Protein AF-A0A2S7IU04-F1 (afdb_monomer_lite)

InterPro domains:
  IPR001036 Acriflavin resistance protein [PF00873] (2-105)

Sequence (106 aa):
NAFPGLSNNGFTNSSNSGSVFVPLKPVEERKPPELSANELTADLHQQVGAIQDAFFAMFPPPPGPGLGTRGGFKLQREDRNGLGFKARDEATKAFLAKAYQTPELA

Secondary structure (DSSP, 8-state):
-EEEEE-TTTT-EEEEEEEE--PPPPGGG--SGGGSHHHHHHHHHHHHHT-TT------PPPSSTTS-SSSS-------SS---HHH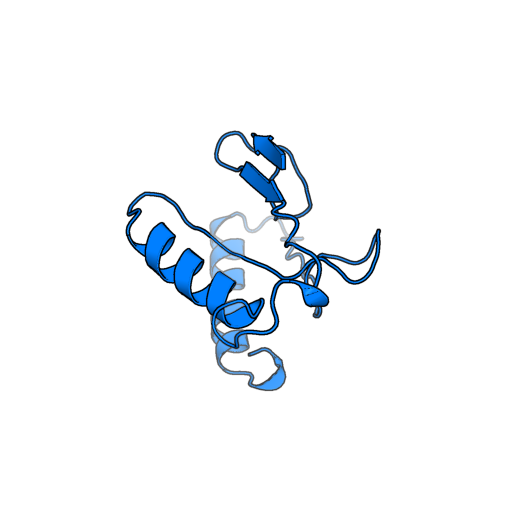HHHHHHHHHHHHTT-GGG-

Structure (mmCIF, N/CA/C/O backbone):
data_AF-A0A2S7IU04-F1
#
_entry.id   AF-A0A2S7IU04-F1
#
loop_
_atom_site.group_PDB
_atom_site.id
_atom_site.type_symbol
_atom_site.label_atom_id
_atom_site.label_alt_id
_atom_site.label_comp_id
_atom_site.label_asym_id
_atom_site.label_entity_id
_atom_site.label_seq_id
_atom_site.pdbx_PDB_ins_code
_atom_site.Cartn_x
_atom_site.Cartn_y
_atom_site.Cartn_z
_atom_site.occupancy
_atom_site.B_iso_or_equiv
_atom_site.auth_seq_id
_atom_site.auth_comp_id
_atom_site.auth_asym_id
_atom_site.auth_atom_id
_atom_site.pdbx_PDB_model_num
ATOM 1 N N . ASN A 1 1 ? -3.316 13.771 11.601 1.00 71.81 1 ASN A N 1
ATOM 2 C CA . ASN A 1 1 ? -1.989 14.294 11.190 1.00 71.81 1 ASN A CA 1
ATOM 3 C C . ASN A 1 1 ? -1.732 13.939 9.734 1.00 71.81 1 ASN A C 1
ATOM 5 O O . ASN A 1 1 ? -1.699 12.752 9.433 1.00 71.81 1 ASN A O 1
ATOM 9 N N . ALA A 1 2 ? -1.605 14.924 8.840 1.00 78.81 2 ALA A N 1
ATOM 10 C CA . ALA A 1 2 ? -1.372 14.712 7.407 1.00 78.81 2 ALA A CA 1
ATOM 11 C C . ALA A 1 2 ? 0.060 15.109 7.021 1.00 78.81 2 ALA A C 1
ATOM 13 O O . ALA A 1 2 ? 0.568 16.120 7.501 1.00 78.81 2 ALA A O 1
ATOM 14 N N . PHE A 1 3 ? 0.689 14.317 6.156 1.00 80.56 3 PHE A N 1
ATOM 15 C CA . PHE A 1 3 ? 2.077 14.463 5.719 1.00 80.56 3 PHE A CA 1
ATOM 16 C C . PHE A 1 3 ? 2.122 14.488 4.183 1.00 80.56 3 PHE A C 1
ATOM 18 O O . PHE A 1 3 ? 2.194 13.426 3.552 1.00 80.56 3 PHE A O 1
ATOM 25 N N . PRO A 1 4 ? 2.038 15.680 3.564 1.00 81.31 4 PRO A N 1
ATOM 26 C CA . PRO A 1 4 ? 2.200 15.836 2.122 1.00 81.31 4 PRO A CA 1
ATOM 27 C C . PRO A 1 4 ? 3.584 15.353 1.682 1.00 81.31 4 PRO A C 1
ATOM 29 O O . PRO A 1 4 ? 4.570 15.554 2.389 1.00 81.31 4 PRO A O 1
ATOM 32 N N . GLY A 1 5 ? 3.670 14.705 0.526 1.00 80.75 5 GLY A N 1
ATOM 33 C CA . GLY A 1 5 ? 4.926 14.200 -0.018 1.00 80.75 5 GLY A CA 1
ATOM 34 C C . GLY A 1 5 ? 5.347 12.832 0.522 1.00 80.75 5 GLY A C 1
ATOM 35 O O . GLY A 1 5 ? 6.094 12.122 -0.141 1.00 80.75 5 GLY A O 1
ATOM 36 N N . LEU A 1 6 ? 4.868 12.405 1.694 1.00 78.81 6 LEU A N 1
ATOM 37 C CA . LEU A 1 6 ? 5.286 11.132 2.281 1.00 78.81 6 LEU A CA 1
ATOM 38 C C . LEU A 1 6 ? 4.606 9.952 1.574 1.00 78.81 6 LE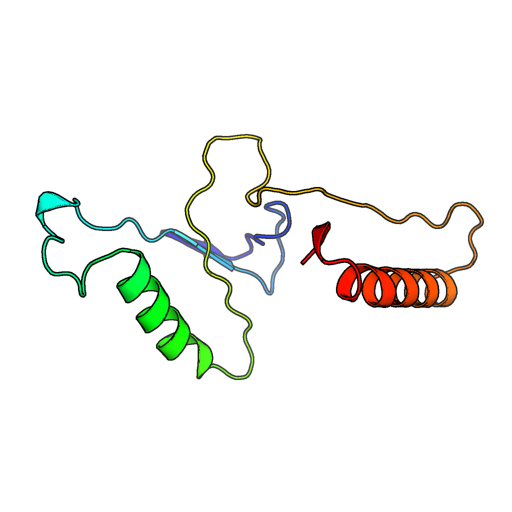U A C 1
ATOM 40 O O . LEU A 1 6 ? 3.420 9.684 1.786 1.00 78.81 6 LEU A O 1
ATOM 44 N N . SER A 1 7 ? 5.364 9.228 0.752 1.00 73.19 7 SER A N 1
ATOM 45 C CA . SER A 1 7 ? 4.900 8.006 0.096 1.00 73.19 7 SER A CA 1
ATOM 46 C C . SER A 1 7 ? 4.946 6.814 1.051 1.00 73.19 7 SER A C 1
ATOM 48 O O . SER A 1 7 ? 5.961 6.586 1.707 1.00 73.19 7 SER A O 1
ATOM 50 N N . ASN A 1 8 ? 3.895 5.983 1.076 1.00 68.12 8 ASN A N 1
ATOM 51 C CA . ASN A 1 8 ? 3.937 4.722 1.834 1.00 68.12 8 ASN A CA 1
ATOM 52 C C . ASN A 1 8 ? 5.014 3.760 1.301 1.00 68.12 8 ASN A C 1
ATOM 54 O O . ASN A 1 8 ? 5.470 2.873 2.025 1.00 68.12 8 ASN A O 1
ATOM 58 N N . ASN A 1 9 ? 5.433 3.935 0.041 1.00 67.12 9 ASN A N 1
ATOM 59 C CA . ASN A 1 9 ? 6.426 3.096 -0.605 1.00 67.12 9 ASN A CA 1
ATOM 60 C C . ASN A 1 9 ? 7.827 3.436 -0.077 1.00 67.12 9 ASN A C 1
ATOM 62 O O . ASN A 1 9 ? 8.592 4.161 -0.705 1.00 67.12 9 ASN A O 1
ATOM 66 N N . GLY A 1 10 ? 8.153 2.920 1.108 1.00 63.94 10 GLY A N 1
ATOM 67 C CA . GLY A 1 10 ? 9.452 3.119 1.750 1.00 63.94 10 GLY A CA 1
ATOM 68 C C . GLY A 1 10 ? 9.636 4.471 2.443 1.00 63.94 10 GLY A C 1
ATOM 69 O O . GLY A 1 10 ? 10.775 4.811 2.742 1.00 63.94 10 GLY A O 1
ATOM 70 N N . PHE A 1 11 ? 8.557 5.222 2.707 1.00 67.31 11 PHE A N 1
ATOM 71 C CA . PHE A 1 11 ? 8.601 6.528 3.385 1.00 67.31 11 PHE A CA 1
ATOM 72 C C . PHE A 1 11 ? 9.479 7.570 2.670 1.00 67.31 11 PHE A C 1
ATOM 74 O O . PHE A 1 11 ? 10.121 8.406 3.303 1.00 67.31 11 PHE A O 1
ATOM 81 N N . THR A 1 12 ? 9.512 7.533 1.337 1.00 70.00 12 THR A N 1
ATOM 82 C CA . THR A 1 12 ? 10.252 8.496 0.509 1.00 70.00 12 THR A CA 1
ATOM 83 C C . THR A 1 12 ? 9.391 9.703 0.137 1.00 70.00 12 THR A C 1
ATOM 85 O O . THR A 1 12 ? 8.166 9.597 0.069 1.00 70.00 12 THR A O 1
ATOM 88 N N . ASN A 1 13 ? 10.026 10.838 -0.166 1.00 76.06 13 ASN A N 1
ATOM 89 C CA . ASN A 1 13 ? 9.328 12.041 -0.622 1.00 76.06 13 ASN A CA 1
ATOM 90 C C . ASN A 1 13 ? 8.921 11.926 -2.107 1.00 76.06 13 ASN A C 1
ATOM 92 O O . ASN A 1 13 ? 9.763 11.631 -2.954 1.00 76.06 13 ASN A O 1
ATOM 96 N N . SER A 1 14 ? 7.646 12.148 -2.421 1.00 81.56 14 SER A N 1
ATOM 97 C CA . SER A 1 14 ? 7.075 12.137 -3.770 1.00 81.56 14 SER A CA 1
ATOM 98 C C . SER A 1 14 ? 5.946 13.158 -3.874 1.00 81.56 14 SER A C 1
ATOM 100 O O . SER A 1 14 ? 4.982 13.097 -3.116 1.00 81.56 14 SER A O 1
ATOM 102 N N . SER A 1 15 ? 6.022 14.075 -4.840 1.00 85.44 15 SER A N 1
ATOM 103 C CA . SER A 1 15 ? 5.093 15.211 -4.976 1.00 85.44 15 SER A CA 1
ATOM 104 C C . SER A 1 15 ? 3.637 14.818 -5.243 1.00 85.44 15 SER A C 1
ATOM 106 O O . SER A 1 15 ? 2.735 15.604 -4.974 1.00 85.44 15 SER A O 1
ATOM 108 N N . ASN A 1 16 ? 3.402 13.608 -5.747 1.00 86.44 16 ASN A N 1
ATOM 109 C CA . ASN A 1 16 ? 2.072 13.063 -6.026 1.00 86.44 16 ASN A CA 1
ATOM 110 C C . ASN A 1 16 ? 1.562 12.108 -4.930 1.00 86.44 16 ASN A C 1
ATOM 112 O O . ASN A 1 16 ? 0.625 11.351 -5.165 1.00 86.44 16 ASN A O 1
ATOM 116 N N . SER A 1 17 ? 2.221 12.065 -3.770 1.00 86.75 17 SER A N 1
ATOM 117 C CA . SER A 1 17 ? 1.883 11.164 -2.666 1.00 86.75 17 SER A CA 1
ATOM 118 C C . SER A 1 17 ? 1.608 11.944 -1.383 1.00 86.75 17 SER A C 1
ATOM 120 O O . SER A 1 17 ? 2.129 13.037 -1.167 1.00 86.75 17 SER A O 1
ATOM 122 N N . GLY A 1 18 ? 0.817 11.355 -0.493 1.00 86.31 18 GLY A N 1
ATOM 123 C CA . GLY A 1 18 ? 0.596 11.872 0.849 1.00 86.31 18 GLY A CA 1
ATOM 124 C C . GLY A 1 18 ? 0.162 10.755 1.786 1.00 86.31 18 GLY A C 1
ATOM 125 O O . GLY A 1 18 ? -0.432 9.769 1.354 1.00 86.31 18 GLY A O 1
ATOM 126 N N . SER A 1 19 ? 0.472 10.912 3.069 1.00 84.38 19 SER A N 1
ATOM 127 C CA . SER A 1 19 ? 0.084 9.959 4.110 1.00 84.38 19 SER A CA 1
ATOM 128 C C . SER A 1 19 ? -0.675 10.671 5.221 1.00 84.38 19 SER A C 1
ATOM 130 O O . SER A 1 19 ? -0.295 11.764 5.641 1.00 84.38 19 SER A O 1
ATOM 132 N N . VAL A 1 20 ? -1.737 10.049 5.729 1.00 86.06 20 VAL A N 1
ATOM 133 C CA . VAL A 1 20 ? -2.522 10.571 6.853 1.00 86.06 20 VAL A CA 1
ATOM 134 C C . VAL A 1 20 ? -2.568 9.523 7.954 1.00 86.06 20 VAL A C 1
ATOM 136 O O . VAL A 1 20 ? -2.898 8.369 7.708 1.00 86.06 20 VAL A O 1
ATOM 139 N N . PHE A 1 21 ? -2.255 9.943 9.177 1.00 84.44 21 PHE A N 1
ATOM 140 C CA . PHE A 1 21 ? -2.402 9.128 10.376 1.00 84.44 21 PHE A CA 1
ATOM 141 C C . PHE A 1 21 ? -3.624 9.609 11.148 1.00 84.44 21 PHE A C 1
ATOM 143 O O . PHE A 1 21 ? -3.690 10.775 11.572 1.00 84.44 21 PHE A O 1
ATOM 150 N N . VAL A 1 22 ? -4.579 8.696 11.308 1.00 85.06 22 VAL A N 1
ATOM 151 C CA . VAL A 1 22 ? -5.853 8.925 11.986 1.00 85.06 22 VAL A CA 1
ATOM 152 C C . VAL A 1 22 ? -5.832 8.158 13.309 1.00 85.06 22 VAL A C 1
ATOM 154 O O . VAL A 1 22 ? -6.048 6.946 13.313 1.00 85.06 22 VAL A O 1
ATOM 157 N N . PRO A 1 23 ? -5.522 8.816 14.440 1.00 86.00 23 PRO A N 1
ATOM 158 C CA . PRO A 1 23 ? -5.700 8.188 15.739 1.00 86.00 23 PRO A CA 1
ATOM 159 C C . PRO A 1 23 ? -7.195 7.973 15.986 1.00 86.00 23 PRO A C 1
ATOM 161 O O . PRO A 1 23 ? -8.002 8.886 15.811 1.00 86.00 23 PRO A O 1
ATOM 164 N N . LEU A 1 24 ? -7.563 6.761 16.392 1.00 86.94 24 LEU A N 1
ATOM 165 C CA . LEU A 1 24 ? -8.926 6.464 16.820 1.00 86.94 24 LEU A CA 1
ATOM 166 C C . LEU A 1 24 ? -9.112 6.864 18.285 1.00 86.94 24 LEU A C 1
ATOM 168 O O . LEU A 1 24 ? -8.162 6.873 19.068 1.00 86.94 24 LEU A O 1
ATOM 172 N N . LYS A 1 25 ? -10.362 7.142 18.661 1.00 90.56 25 LYS A N 1
ATOM 173 C CA . LYS A 1 25 ? -10.750 7.286 20.070 1.00 90.56 25 LYS A CA 1
ATOM 174 C C . LYS A 1 25 ? -10.433 6.005 20.868 1.00 90.56 25 LYS A C 1
ATOM 176 O O . LYS A 1 25 ? -10.355 4.925 20.259 1.00 90.56 25 LYS A O 1
ATOM 181 N N . PRO A 1 26 ? -10.294 6.097 22.206 1.00 91.00 26 PRO A N 1
ATOM 182 C CA . PRO A 1 26 ? -10.129 4.932 23.075 1.00 91.00 26 PRO A CA 1
ATOM 183 C C . PRO A 1 26 ? -11.177 3.846 22.801 1.00 91.00 26 PRO A C 1
ATOM 185 O O . PRO A 1 26 ? -12.299 4.135 22.380 1.00 91.00 26 PRO A O 1
ATOM 188 N N . VAL A 1 27 ? -10.808 2.579 22.998 1.00 86.44 27 VAL A N 1
ATOM 189 C CA . VAL A 1 27 ? -11.681 1.431 22.673 1.00 86.44 27 VAL A CA 1
ATOM 190 C C . VAL A 1 27 ? -12.946 1.450 23.537 1.00 86.44 27 VAL A C 1
ATOM 192 O O . VAL A 1 27 ? -14.028 1.078 23.086 1.00 86.44 27 VAL A O 1
ATOM 195 N N . GL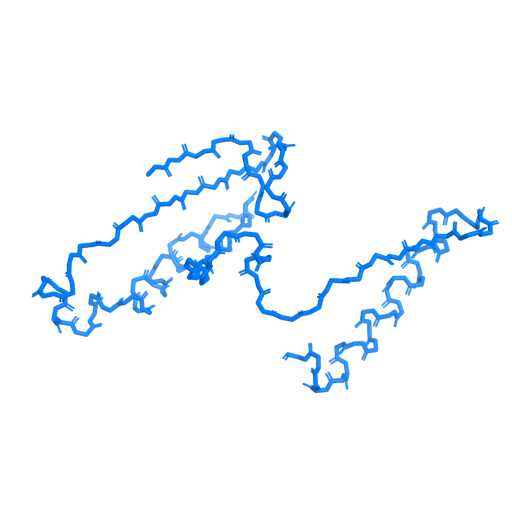U A 1 28 ? -12.833 1.971 24.753 1.00 91.75 28 GLU A N 1
ATOM 196 C CA . GLU A 1 28 ? -13.904 2.138 25.730 1.00 91.75 28 GLU A CA 1
ATOM 197 C C . GLU A 1 28 ? -15.001 3.096 25.240 1.00 91.75 28 GLU A C 1
ATOM 199 O O . GLU A 1 28 ? -16.155 2.963 25.649 1.00 91.75 28 GLU A O 1
ATOM 204 N N . GLU A 1 29 ? -14.661 4.018 24.335 1.00 92.06 29 GLU A N 1
ATOM 205 C CA . GLU A 1 29 ? -15.589 4.950 23.681 1.00 92.06 29 GLU A CA 1
ATOM 206 C C . GLU A 1 29 ? -16.132 4.410 22.345 1.00 92.06 29 GLU A C 1
ATOM 208 O O . GLU A 1 29 ? -16.994 5.032 21.727 1.00 92.06 29 GLU A O 1
ATOM 213 N N . ARG A 1 30 ? -15.646 3.247 21.890 1.00 93.06 30 ARG A N 1
ATOM 214 C CA . ARG A 1 30 ? -15.987 2.618 20.601 1.00 93.06 30 ARG A CA 1
ATOM 215 C C . ARG A 1 30 ? -16.591 1.223 20.776 1.00 93.06 30 ARG A C 1
ATOM 217 O O . ARG A 1 30 ? -16.316 0.314 20.001 1.00 93.06 30 ARG A O 1
ATOM 224 N N . LYS A 1 31 ? -17.410 1.052 21.818 1.00 90.56 31 LYS A N 1
ATOM 225 C CA . LYS A 1 31 ? -18.096 -0.214 22.132 1.00 90.56 31 LYS A CA 1
ATOM 226 C C . LYS A 1 31 ? -19.110 -0.674 21.072 1.00 90.56 31 LYS A C 1
ATOM 228 O O . LYS A 1 31 ? -19.218 -1.886 20.893 1.00 90.56 31 LYS A O 1
ATOM 233 N N . PRO A 1 32 ? -19.866 0.216 20.395 1.00 93.38 32 PRO A N 1
ATOM 234 C CA . PRO A 1 32 ? -20.734 -0.196 19.296 1.00 93.38 32 PRO A CA 1
ATOM 235 C C . PRO A 1 32 ? -19.931 -0.876 18.170 1.00 93.38 32 PRO A C 1
ATOM 237 O O . PRO A 1 32 ? -18.869 -0.363 17.810 1.00 93.38 32 PRO A O 1
ATOM 240 N N . PRO A 1 33 ? -20.418 -1.985 17.578 1.00 87.25 33 PRO A N 1
ATOM 241 C CA . PRO A 1 33 ? -19.704 -2.716 16.521 1.00 87.25 33 PRO A CA 1
ATOM 242 C C . PRO A 1 33 ? -19.332 -1.856 15.304 1.00 87.25 33 PRO A C 1
ATOM 244 O O . PRO A 1 33 ? -18.251 -2.004 14.735 1.00 87.25 33 PRO A O 1
ATOM 247 N N . GLU A 1 34 ? -20.196 -0.905 14.961 1.00 90.62 34 GLU A N 1
ATOM 248 C CA . GLU A 1 34 ? -20.028 0.079 13.883 1.00 90.62 34 GLU A CA 1
ATOM 249 C C . GLU A 1 34 ? -18.874 1.072 14.107 1.00 90.62 34 GLU A C 1
ATOM 251 O O . GLU A 1 34 ? -18.383 1.682 13.164 1.00 90.62 34 GLU A O 1
ATOM 256 N N . LEU A 1 35 ? -18.370 1.194 15.341 1.00 91.81 35 LEU A N 1
ATOM 257 C CA . LEU A 1 35 ? -17.175 1.985 15.665 1.00 91.81 35 LEU A CA 1
ATOM 258 C C . LEU A 1 35 ? -15.902 1.129 15.758 1.00 91.81 35 LEU A C 1
ATOM 260 O O . LEU A 1 35 ? -14.837 1.615 16.178 1.00 91.81 35 LEU A O 1
ATOM 264 N N . SER A 1 36 ? -15.985 -0.149 15.379 1.00 89.06 36 SER A N 1
ATOM 265 C CA . SER A 1 36 ? -14.809 -1.007 15.277 1.00 89.06 36 SER A CA 1
ATOM 266 C C . SER A 1 36 ? -13.850 -0.482 14.204 1.00 89.06 36 SER A C 1
ATOM 268 O O . SER A 1 36 ? -14.240 0.186 13.250 1.00 89.06 36 SER A O 1
ATOM 270 N N . ALA A 1 37 ? -12.558 -0.777 14.357 1.00 85.25 37 ALA A N 1
ATOM 271 C CA . ALA A 1 37 ? -11.552 -0.306 13.404 1.00 85.25 37 ALA A CA 1
ATOM 272 C C . ALA A 1 37 ? -11.805 -0.837 11.979 1.00 85.25 37 ALA A C 1
ATOM 274 O O . ALA A 1 37 ? -11.527 -0.135 11.009 1.00 85.25 37 ALA A O 1
ATOM 275 N N . ASN A 1 38 ? -12.358 -2.047 11.862 1.00 85.94 38 ASN A N 1
ATOM 276 C CA . ASN A 1 38 ? -12.672 -2.668 10.579 1.00 85.94 38 ASN A CA 1
ATOM 277 C C . ASN A 1 38 ? -13.836 -1.955 9.885 1.00 85.94 38 ASN A C 1
ATOM 279 O O . ASN A 1 38 ? -13.690 -1.587 8.724 1.00 85.94 38 ASN A O 1
ATOM 283 N N . GLU A 1 39 ? -14.934 -1.696 10.600 1.00 90.50 39 GLU A N 1
ATOM 284 C CA . GLU A 1 39 ? -16.097 -0.983 10.048 1.00 90.50 39 GLU A CA 1
ATOM 285 C C . GLU A 1 39 ? -15.735 0.448 9.637 1.00 90.50 39 GLU A C 1
ATOM 287 O O . GLU A 1 39 ? -16.038 0.872 8.526 1.00 90.50 39 GLU A O 1
ATOM 292 N N . LEU A 1 40 ? -14.968 1.160 10.469 1.00 89.44 40 LEU A N 1
ATOM 293 C CA . LEU A 1 40 ? -14.479 2.502 10.130 1.00 89.44 40 LEU A CA 1
ATOM 294 C C . LEU A 1 40 ? -13.573 2.498 8.890 1.00 89.44 40 LEU A C 1
ATOM 296 O O . LEU A 1 40 ? -13.610 3.427 8.086 1.00 89.44 40 LEU A O 1
ATOM 300 N N . THR A 1 41 ? -12.757 1.455 8.717 1.00 87.50 41 THR A N 1
ATOM 301 C CA . THR A 1 41 ? -11.913 1.300 7.522 1.00 87.50 41 THR A CA 1
ATOM 302 C C . THR A 1 41 ? -12.755 0.965 6.291 1.00 87.50 41 THR A C 1
ATOM 304 O O . THR A 1 41 ? -12.460 1.450 5.202 1.00 87.50 41 THR A O 1
ATOM 307 N N . ALA A 1 42 ? -13.802 0.152 6.438 1.00 88.75 42 ALA A N 1
ATOM 308 C CA . ALA A 1 42 ? -14.710 -0.178 5.345 1.00 88.75 42 ALA A CA 1
ATOM 309 C C . ALA A 1 42 ? -15.479 1.062 4.857 1.00 88.75 42 ALA A C 1
ATOM 311 O O . ALA A 1 42 ? -15.476 1.335 3.655 1.00 88.75 42 ALA A O 1
ATOM 312 N N . ASP A 1 43 ? -16.044 1.846 5.778 1.00 90.56 43 ASP A N 1
ATOM 313 C CA . ASP A 1 43 ? -16.737 3.105 5.476 1.00 90.56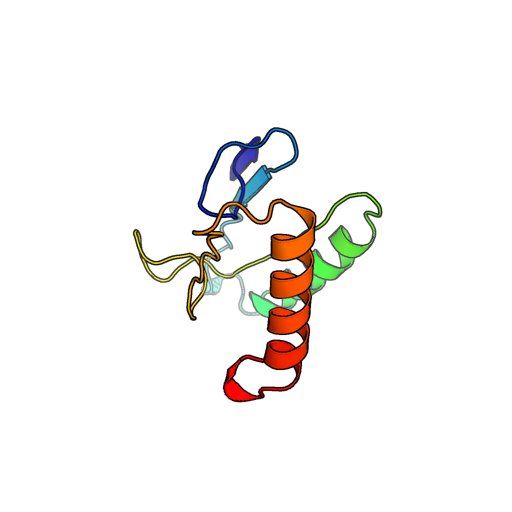 43 ASP A CA 1
ATOM 314 C C . ASP A 1 43 ? -15.804 4.108 4.776 1.00 90.56 43 ASP A C 1
ATOM 316 O O . ASP A 1 43 ? -16.105 4.622 3.697 1.00 90.56 43 ASP A O 1
ATOM 320 N N . LEU A 1 44 ? -14.593 4.302 5.310 1.00 89.25 44 LEU A N 1
ATOM 321 C CA . LEU A 1 44 ? -13.598 5.163 4.671 1.00 89.25 44 LEU A CA 1
ATOM 322 C C . LEU A 1 44 ? -13.214 4.671 3.269 1.00 89.25 44 LEU A C 1
ATOM 324 O O . LEU A 1 44 ? -13.090 5.497 2.366 1.00 89.25 44 LEU A O 1
ATOM 328 N N . HIS A 1 45 ? -13.054 3.358 3.053 1.00 88.00 45 HIS A N 1
ATOM 329 C CA . HIS A 1 45 ? -12.757 2.811 1.724 1.00 88.00 45 HIS A CA 1
ATOM 330 C C . HIS A 1 45 ? -13.883 3.114 0.731 1.00 88.00 45 HIS A C 1
ATOM 332 O O . HIS A 1 45 ? -13.594 3.465 -0.413 1.00 88.00 45 HIS A O 1
ATOM 338 N N . GLN A 1 46 ? -15.146 3.022 1.158 1.00 89.75 46 GLN A N 1
ATOM 339 C CA . GLN A 1 46 ? -16.288 3.374 0.313 1.00 89.75 46 GLN A CA 1
ATOM 340 C C . GLN A 1 46 ? -16.279 4.860 -0.058 1.00 89.75 46 GLN A C 1
ATOM 342 O O . GLN A 1 46 ? -16.445 5.198 -1.230 1.00 89.75 46 GLN A O 1
ATOM 347 N N . GLN A 1 47 ? -16.032 5.743 0.912 1.00 89.44 47 GLN A N 1
ATOM 348 C CA . GLN A 1 47 ? -16.019 7.190 0.682 1.00 89.44 47 GLN A CA 1
ATOM 349 C C . GLN A 1 47 ? -14.893 7.621 -0.266 1.00 89.44 47 GLN A C 1
ATOM 351 O O . GLN A 1 47 ? -15.130 8.386 -1.203 1.00 89.44 47 GLN A O 1
ATOM 356 N N . VAL A 1 48 ? -13.670 7.121 -0.060 1.00 89.50 48 VAL A N 1
ATOM 357 C CA . VAL A 1 48 ? -12.520 7.505 -0.901 1.00 89.50 48 VAL A CA 1
ATOM 358 C C . VAL A 1 48 ? -12.514 6.797 -2.255 1.00 89.50 48 VAL A C 1
ATOM 360 O O . VAL A 1 48 ? -11.949 7.324 -3.210 1.00 89.50 48 VAL A O 1
ATOM 363 N N . GLY A 1 49 ? -13.175 5.641 -2.372 1.00 87.19 49 GLY A N 1
ATOM 364 C CA . GLY A 1 49 ? -13.299 4.898 -3.629 1.00 87.19 49 GLY A CA 1
ATOM 365 C C . GLY A 1 49 ? -14.076 5.640 -4.722 1.00 87.19 49 GLY A C 1
ATOM 366 O O . GLY A 1 49 ? -13.936 5.312 -5.896 1.00 87.19 49 GLY A O 1
ATOM 367 N N . ALA A 1 50 ? -14.855 6.666 -4.366 1.00 89.19 50 ALA A N 1
ATOM 368 C CA . ALA A 1 50 ? -15.546 7.528 -5.326 1.00 89.19 50 ALA A CA 1
ATOM 369 C C . ALA A 1 50 ? -14.614 8.534 -6.041 1.00 89.19 50 ALA A C 1
ATOM 371 O O . ALA A 1 50 ? -15.024 9.186 -7.004 1.00 89.19 50 ALA A O 1
ATOM 372 N N . ILE A 1 51 ? -13.369 8.689 -5.581 1.00 90.38 51 ILE A N 1
ATOM 373 C CA . ILE A 1 51 ? -12.404 9.638 -6.143 1.00 90.38 51 ILE A CA 1
ATOM 374 C C . ILE A 1 51 ? -11.666 8.965 -7.307 1.00 90.38 51 ILE A C 1
ATOM 376 O O . ILE A 1 51 ? -10.842 8.080 -7.108 1.00 90.38 51 ILE A O 1
ATOM 380 N N . GLN A 1 52 ? -11.956 9.402 -8.532 1.00 85.69 52 GLN A N 1
ATOM 381 C CA . GLN A 1 52 ? -11.504 8.731 -9.760 1.00 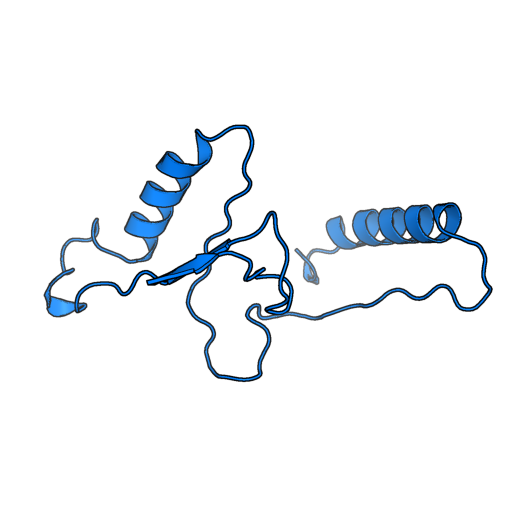85.69 52 GLN A CA 1
ATOM 382 C C . GLN A 1 52 ? -9.993 8.853 -10.025 1.00 85.69 52 GLN A C 1
ATOM 384 O O . GLN A 1 52 ? -9.374 7.899 -10.487 1.00 85.69 52 GLN A O 1
ATOM 389 N N . ASP A 1 53 ? -9.387 9.998 -9.703 1.00 89.44 53 ASP A N 1
ATOM 390 C CA . ASP A 1 53 ? -7.995 10.306 -10.072 1.00 89.44 53 ASP A CA 1
ATOM 391 C C . ASP A 1 53 ? -6.986 10.066 -8.937 1.00 89.44 53 ASP A C 1
ATOM 393 O O . ASP A 1 53 ? -5.858 10.566 -8.972 1.00 89.44 53 ASP A O 1
ATOM 397 N N . ALA A 1 54 ? -7.372 9.316 -7.902 1.00 86.88 54 ALA A N 1
ATOM 398 C CA . ALA A 1 54 ? -6.500 9.023 -6.775 1.00 86.88 54 ALA A CA 1
ATOM 399 C C . ALA A 1 54 ? -6.638 7.574 -6.310 1.00 86.88 54 ALA A C 1
ATOM 401 O O . ALA A 1 54 ? -7.726 7.015 -6.221 1.00 86.88 54 ALA A O 1
ATOM 402 N N . PHE A 1 55 ? -5.499 6.975 -5.968 1.00 86.44 55 PHE A N 1
ATOM 403 C CA . PHE A 1 55 ? -5.453 5.662 -5.345 1.00 86.44 55 PHE A CA 1
ATOM 404 C C . PHE A 1 55 ? -5.252 5.815 -3.840 1.00 86.44 55 PHE A C 1
ATOM 406 O O . PHE A 1 55 ? -4.272 6.416 -3.392 1.00 86.44 55 PHE A O 1
ATOM 413 N N . PHE A 1 56 ? -6.154 5.220 -3.065 1.00 86.94 56 PHE A N 1
ATOM 414 C CA . PHE A 1 56 ? -6.081 5.191 -1.611 1.00 86.94 56 PHE A CA 1
ATOM 415 C C . PHE A 1 56 ? -5.827 3.768 -1.144 1.00 86.94 56 PHE A C 1
ATOM 417 O O . PHE A 1 56 ? -6.484 2.828 -1.583 1.00 86.94 56 PHE A O 1
ATOM 424 N N . ALA A 1 57 ? -4.889 3.620 -0.218 1.00 84.12 57 ALA A N 1
ATOM 425 C CA . ALA A 1 57 ? -4.680 2.368 0.482 1.00 84.12 57 ALA A CA 1
ATOM 426 C C . ALA A 1 57 ? -4.576 2.649 1.977 1.00 84.12 57 ALA A C 1
ATOM 428 O O . ALA A 1 57 ? -3.781 3.493 2.402 1.00 84.12 57 ALA A O 1
ATOM 429 N N . MET A 1 58 ? -5.389 1.945 2.758 1.00 82.56 58 MET A N 1
ATOM 430 C CA . MET A 1 58 ? -5.396 2.031 4.212 1.00 82.56 58 MET A CA 1
ATOM 431 C C . MET A 1 58 ? -4.783 0.777 4.812 1.00 82.56 58 MET A C 1
ATOM 433 O O . MET A 1 58 ? -5.046 -0.339 4.369 1.00 82.56 58 MET A O 1
ATOM 437 N N . PHE A 1 59 ? -3.959 0.973 5.835 1.00 76.50 59 PHE A N 1
ATOM 438 C CA . PHE A 1 59 ? -3.253 -0.106 6.505 1.00 76.50 59 PHE A CA 1
ATOM 439 C C . PHE A 1 59 ? -3.343 0.091 8.016 1.00 76.50 59 PHE A C 1
ATOM 441 O O . PHE A 1 59 ? -3.269 1.235 8.480 1.00 76.50 59 PHE A O 1
ATOM 448 N N . PRO A 1 60 ? -3.459 -0.993 8.800 1.00 73.25 60 PRO A N 1
ATOM 449 C CA . PRO A 1 60 ? -3.240 -0.903 10.234 1.00 73.25 60 PRO A CA 1
ATOM 450 C C . PRO A 1 60 ? -1.808 -0.407 10.517 1.00 73.25 60 PRO A C 1
ATOM 452 O O . PRO A 1 60 ? -0.903 -0.623 9.702 1.00 73.25 60 PRO A O 1
ATOM 455 N N . PRO A 1 61 ? -1.575 0.271 11.656 1.00 67.69 61 PRO A N 1
ATOM 456 C CA . PRO A 1 61 ? -0.242 0.736 12.020 1.00 67.69 61 PRO A CA 1
ATOM 457 C C . PRO A 1 61 ? 0.748 -0.442 12.113 1.00 67.69 61 PRO A C 1
ATOM 459 O O . PRO A 1 61 ? 0.367 -1.527 12.560 1.00 67.69 61 PRO A O 1
ATOM 462 N N . PRO A 1 62 ? 2.018 -0.255 11.704 1.00 59.69 62 PRO A N 1
ATOM 463 C CA . PRO A 1 62 ? 3.021 -1.312 11.773 1.00 59.69 62 PRO A CA 1
ATOM 464 C C . PRO A 1 62 ? 3.309 -1.717 13.230 1.00 59.69 62 PRO A C 1
ATOM 466 O O . PRO A 1 62 ? 3.287 -0.859 14.114 1.00 59.69 62 PRO A O 1
ATOM 469 N N . PRO A 1 63 ? 3.646 -2.994 13.493 1.00 55.44 63 PRO A N 1
ATOM 470 C CA . PRO A 1 63 ? 3.878 -3.498 14.849 1.00 55.44 63 PRO A CA 1
ATOM 471 C C . PRO A 1 63 ? 5.148 -2.945 15.531 1.00 55.44 63 PRO A C 1
ATOM 473 O O . PRO A 1 63 ? 5.304 -3.121 16.735 1.00 55.44 63 PRO A O 1
ATOM 476 N N . GLY A 1 64 ? 6.047 -2.255 14.814 1.00 55.44 64 GLY A N 1
ATOM 477 C CA . GLY A 1 64 ? 7.197 -1.567 15.413 1.00 55.44 64 GLY A CA 1
ATOM 478 C C . GLY A 1 64 ? 8.053 -0.767 14.413 1.00 55.44 64 GLY A C 1
ATOM 479 O O . GLY A 1 64 ? 7.927 -0.970 13.202 1.00 55.44 64 GLY A O 1
ATOM 480 N N . PRO A 1 65 ? 8.930 0.143 14.886 1.00 50.38 65 PRO A N 1
ATOM 481 C CA . PRO A 1 65 ? 9.837 0.912 14.030 1.00 50.38 65 PRO A CA 1
ATOM 482 C C . PRO A 1 65 ? 10.878 0.007 13.350 1.00 50.38 65 PRO A C 1
ATOM 484 O O . PRO A 1 65 ? 11.514 -0.809 14.008 1.00 50.38 65 PRO A O 1
ATOM 487 N N . GLY A 1 66 ? 11.093 0.172 12.042 1.00 54.09 66 GLY A N 1
ATOM 488 C CA . GLY A 1 66 ? 12.190 -0.479 11.301 1.00 54.09 66 GLY A CA 1
ATOM 489 C C . GLY A 1 66 ? 11.839 -1.786 10.580 1.00 54.09 66 GLY A C 1
ATOM 490 O O . GLY A 1 66 ? 12.600 -2.221 9.718 1.00 54.09 66 GLY A O 1
ATOM 491 N N . LEU A 1 67 ? 10.670 -2.370 10.845 1.00 55.62 67 LEU A N 1
ATOM 492 C CA . LEU A 1 67 ? 10.081 -3.413 10.003 1.00 55.62 67 LEU A CA 1
ATOM 493 C C . LEU A 1 67 ? 9.174 -2.732 8.973 1.00 55.62 67 LEU A C 1
ATOM 495 O O . LEU A 1 67 ? 8.400 -1.839 9.318 1.00 55.62 67 LEU A O 1
ATOM 499 N N . GLY A 1 68 ? 9.302 -3.101 7.695 1.00 54.78 68 GLY A N 1
ATOM 500 C CA . GLY A 1 68 ? 8.430 -2.576 6.643 1.00 54.78 68 GLY A CA 1
ATOM 501 C C . GLY A 1 68 ? 6.954 -2.691 7.042 1.00 54.78 68 GLY A C 1
ATOM 502 O O . GLY A 1 68 ? 6.563 -3.623 7.735 1.00 54.78 68 GLY A O 1
ATOM 503 N N . THR A 1 69 ? 6.119 -1.750 6.601 1.00 50.19 69 THR A N 1
ATOM 504 C CA . THR A 1 69 ? 4.694 -1.628 6.979 1.00 50.19 69 THR A CA 1
ATOM 505 C C . THR A 1 69 ? 3.801 -2.805 6.576 1.00 50.19 69 THR A C 1
ATOM 507 O O . THR A 1 69 ? 2.603 -2.790 6.835 1.00 50.19 69 THR A O 1
ATOM 510 N N . ARG A 1 70 ? 4.368 -3.828 5.936 1.00 55.22 70 ARG A N 1
ATOM 511 C CA . ARG A 1 70 ? 3.685 -5.022 5.450 1.00 55.22 70 ARG A CA 1
ATOM 512 C C . ARG A 1 70 ? 4.474 -6.242 5.918 1.00 55.22 70 ARG A C 1
ATOM 514 O O . ARG A 1 70 ? 5.682 -6.300 5.693 1.00 55.22 70 ARG A O 1
ATOM 521 N N . GLY A 1 71 ? 3.802 -7.212 6.539 1.00 59.19 71 GLY A N 1
ATOM 522 C CA . GLY A 1 71 ? 4.337 -8.573 6.608 1.00 59.19 71 GLY A CA 1
ATOM 523 C C . GLY A 1 71 ? 4.532 -9.121 5.188 1.00 59.19 71 GLY A C 1
ATOM 524 O O . GLY A 1 71 ? 3.808 -8.724 4.276 1.00 59.19 71 GLY A O 1
ATOM 525 N N . GLY A 1 72 ? 5.534 -9.978 4.983 1.00 69.69 72 GLY A N 1
ATOM 526 C CA . GLY A 1 72 ? 5.872 -10.545 3.673 1.00 69.69 72 GLY A CA 1
ATOM 527 C C . GLY A 1 72 ? 7.340 -10.342 3.294 1.00 69.69 72 GLY A C 1
ATOM 528 O O . GLY A 1 72 ? 8.201 -10.168 4.156 1.00 69.69 72 GLY A O 1
ATOM 529 N N . PHE A 1 73 ? 7.633 -10.373 1.993 1.00 73.69 73 PHE A N 1
ATOM 530 C CA . PHE A 1 73 ? 8.982 -10.212 1.446 1.00 73.69 73 PHE A CA 1
ATOM 531 C C . PHE A 1 73 ? 9.080 -8.972 0.549 1.00 73.69 73 PHE A C 1
ATOM 533 O O . PHE A 1 73 ? 8.101 -8.517 -0.041 1.00 73.69 73 PHE A O 1
ATOM 540 N N . LYS A 1 74 ? 10.293 -8.426 0.419 1.00 74.56 74 LYS A N 1
ATOM 541 C CA . LYS A 1 74 ? 10.621 -7.361 -0.536 1.00 74.56 74 LYS A CA 1
ATOM 542 C C . LYS A 1 74 ? 11.590 -7.918 -1.570 1.00 74.56 74 LYS A C 1
ATOM 544 O O . LYS A 1 74 ? 12.635 -8.446 -1.206 1.00 74.56 74 LYS A O 1
ATOM 549 N N . LEU A 1 75 ? 11.261 -7.758 -2.848 1.00 84.25 75 LEU A N 1
ATOM 550 C CA . LEU A 1 75 ? 12.127 -8.139 -3.959 1.00 84.25 75 LEU A CA 1
ATOM 551 C C . LEU A 1 75 ? 12.550 -6.891 -4.737 1.00 84.25 75 LEU A C 1
ATOM 553 O O . LEU A 1 75 ? 11.723 -6.031 -5.041 1.00 84.25 75 LEU A O 1
ATOM 557 N N . GLN A 1 76 ? 13.830 -6.811 -5.090 1.00 86.69 76 GLN A N 1
ATOM 558 C CA . GLN A 1 76 ? 14.332 -5.879 -6.095 1.00 86.69 76 GLN A CA 1
ATOM 559 C C . GLN A 1 76 ? 14.840 -6.682 -7.287 1.00 86.69 76 GLN A C 1
ATOM 561 O O . GLN A 1 76 ? 15.583 -7.647 -7.120 1.00 86.69 76 GLN A O 1
ATOM 566 N N . ARG A 1 77 ? 14.410 -6.299 -8.491 1.00 87.25 77 ARG A N 1
ATOM 567 C CA . ARG A 1 77 ? 14.871 -6.912 -9.734 1.00 87.25 77 ARG A CA 1
ATOM 568 C C . ARG A 1 77 ? 15.866 -5.997 -10.425 1.00 87.25 77 ARG A C 1
ATOM 570 O O . ARG A 1 77 ? 15.525 -4.880 -10.808 1.00 87.25 77 ARG A O 1
ATOM 577 N N . GLU A 1 78 ? 17.063 -6.522 -10.617 1.00 91.75 78 GLU A N 1
ATOM 578 C CA . GLU A 1 78 ? 18.178 -5.835 -11.251 1.00 91.75 78 GLU A CA 1
ATOM 579 C C . GLU A 1 78 ? 18.478 -6.454 -12.618 1.00 91.75 78 GLU A C 1
ATOM 581 O O . GLU A 1 78 ? 18.462 -7.675 -12.780 1.00 91.75 78 GLU A O 1
ATOM 586 N N . ASP A 1 79 ? 18.751 -5.599 -13.601 1.00 92.88 79 ASP A N 1
ATOM 587 C CA . ASP A 1 79 ? 19.303 -6.004 -14.889 1.00 92.88 79 ASP A CA 1
ATOM 588 C C . ASP A 1 79 ? 20.830 -5.902 -14.821 1.00 92.88 79 ASP A C 1
ATOM 590 O O . ASP A 1 79 ? 21.390 -4.810 -14.860 1.00 92.88 79 ASP A O 1
ATOM 594 N N . ARG A 1 80 ? 21.494 -7.053 -14.694 1.00 94.31 80 ARG A N 1
ATOM 595 C CA . ARG A 1 80 ? 22.954 -7.136 -14.520 1.00 94.31 80 ARG A CA 1
ATOM 596 C C . ARG A 1 80 ? 23.731 -7.134 -15.836 1.00 94.31 80 ARG A C 1
ATOM 598 O O . ARG A 1 80 ? 24.947 -6.978 -15.810 1.00 94.31 80 ARG A O 1
ATOM 605 N N . ASN A 1 81 ? 23.041 -7.311 -16.963 1.00 95.00 81 ASN A N 1
ATOM 606 C CA . ASN A 1 81 ? 23.655 -7.418 -18.288 1.00 95.00 81 ASN A CA 1
ATOM 607 C C . ASN A 1 81 ? 23.357 -6.195 -19.171 1.00 95.00 81 ASN A C 1
ATOM 609 O O . ASN A 1 81 ? 23.778 -6.167 -20.324 1.00 95.00 81 ASN A O 1
ATOM 613 N N . GLY A 1 82 ? 22.629 -5.199 -18.656 1.00 91.12 82 GLY A N 1
ATOM 614 C CA . GLY A 1 82 ? 22.306 -3.976 -19.391 1.00 91.12 82 GLY A CA 1
ATOM 615 C C . GLY A 1 82 ? 21.384 -4.206 -20.592 1.00 91.12 82 GLY A C 1
ATOM 616 O O . GLY A 1 82 ? 21.496 -3.505 -21.594 1.00 91.12 82 GLY A O 1
ATOM 617 N N . LEU A 1 83 ? 20.475 -5.180 -20.504 1.00 94.12 83 LEU A N 1
ATOM 618 C CA . LEU A 1 83 ? 19.474 -5.502 -21.531 1.00 94.12 83 LEU A CA 1
ATOM 619 C C . LEU A 1 83 ? 18.448 -4.374 -21.752 1.00 94.12 83 LEU A C 1
ATOM 621 O O . LEU A 1 83 ? 17.765 -4.335 -22.778 1.00 94.12 83 LEU A O 1
ATOM 625 N N . GLY A 1 84 ? 18.333 -3.453 -20.797 1.00 93.12 84 GLY A N 1
ATOM 626 C CA . GLY A 1 84 ? 17.536 -2.240 -20.913 1.00 93.12 84 GLY A CA 1
ATOM 627 C C . GLY A 1 84 ? 16.103 -2.386 -20.399 1.00 93.12 84 GLY A C 1
ATOM 628 O O . GLY A 1 84 ? 15.635 -3.451 -19.989 1.00 93.12 84 GLY A O 1
ATOM 629 N N . PHE A 1 85 ? 15.378 -1.262 -20.402 1.00 91.50 85 PHE A N 1
ATOM 630 C CA . PHE A 1 85 ? 14.082 -1.144 -19.725 1.00 91.50 85 PHE A CA 1
ATOM 631 C C . PHE A 1 85 ? 13.042 -2.155 -20.218 1.00 91.50 85 PHE A C 1
ATOM 633 O O . PHE A 1 85 ? 12.349 -2.752 -19.397 1.00 91.50 85 PHE A O 1
ATOM 640 N N . LYS A 1 86 ? 12.948 -2.366 -21.538 1.00 94.31 86 LYS A N 1
ATOM 641 C CA . LYS A 1 86 ? 11.953 -3.265 -22.140 1.00 94.31 86 LYS A CA 1
ATOM 642 C C . LYS A 1 86 ? 12.128 -4.706 -21.653 1.00 94.31 86 LYS A C 1
ATOM 644 O O . LYS A 1 86 ? 11.171 -5.300 -21.172 1.00 94.31 86 LYS A O 1
ATOM 649 N N . ALA A 1 87 ? 13.353 -5.230 -21.692 1.00 93.50 87 ALA A N 1
ATOM 650 C CA . ALA A 1 87 ? 13.654 -6.580 -21.218 1.00 93.50 87 ALA A CA 1
ATOM 651 C C . ALA A 1 87 ? 13.386 -6.731 -19.709 1.00 93.50 87 ALA A C 1
ATOM 653 O O . ALA A 1 87 ? 12.832 -7.737 -19.259 1.00 93.50 87 ALA A O 1
ATOM 654 N N . ARG A 1 88 ? 13.718 -5.703 -18.916 1.00 93.69 88 ARG A N 1
ATOM 655 C CA . ARG A 1 88 ? 13.419 -5.677 -17.477 1.00 93.69 88 ARG A CA 1
ATOM 656 C C . ARG A 1 88 ? 11.911 -5.674 -17.196 1.00 93.69 88 ARG A C 1
ATOM 658 O O . ARG A 1 88 ? 11.466 -6.362 -16.274 1.00 93.69 88 ARG A O 1
ATOM 665 N N . ASP A 1 89 ? 11.132 -4.904 -17.952 1.00 93.81 89 ASP A N 1
ATOM 666 C CA . ASP A 1 89 ? 9.670 -4.842 -17.840 1.00 93.81 89 ASP A CA 1
ATOM 667 C C . ASP A 1 89 ? 9.020 -6.181 -18.215 1.00 93.81 89 ASP A C 1
ATOM 669 O O . ASP A 1 89 ? 8.238 -6.720 -17.431 1.00 93.81 89 ASP A O 1
ATOM 673 N N . GLU A 1 90 ? 9.422 -6.779 -19.339 1.00 95.75 90 GLU A N 1
ATOM 674 C CA . GLU A 1 90 ? 8.961 -8.106 -19.771 1.00 95.75 90 GLU A CA 1
ATOM 675 C C . GLU A 1 90 ? 9.239 -9.170 -18.706 1.00 95.75 90 GLU A C 1
ATOM 677 O O . GLU A 1 90 ? 8.334 -9.908 -18.306 1.00 95.75 90 GLU A O 1
ATOM 682 N N . ALA A 1 91 ? 10.462 -9.197 -18.166 1.00 94.69 91 ALA A N 1
ATOM 683 C CA . ALA A 1 91 ? 10.797 -10.091 -17.070 1.00 94.69 91 ALA A CA 1
ATOM 684 C C . ALA A 1 91 ? 9.879 -9.842 -15.862 1.00 94.69 91 ALA A C 1
ATOM 686 O O . ALA A 1 91 ? 9.357 -10.794 -15.272 1.00 94.69 91 ALA A O 1
ATOM 687 N N . THR A 1 92 ? 9.696 -8.576 -15.459 1.00 94.69 92 THR A N 1
ATOM 688 C CA . THR A 1 92 ? 8.864 -8.169 -14.304 1.00 94.69 92 THR A CA 1
ATOM 689 C C . THR A 1 92 ? 7.428 -8.645 -14.458 1.00 94.69 92 THR A C 1
ATOM 691 O O . THR A 1 92 ? 6.907 -9.299 -13.554 1.00 94.69 92 THR A O 1
ATOM 694 N N . LYS A 1 93 ? 6.826 -8.421 -15.625 1.00 95.44 93 LYS A N 1
ATOM 695 C CA . LYS A 1 93 ? 5.480 -8.901 -15.953 1.00 95.44 93 LYS A CA 1
ATOM 696 C C . LYS A 1 93 ? 5.391 -10.423 -15.912 1.00 95.44 93 LYS A C 1
ATOM 698 O O . LYS A 1 93 ? 4.471 -10.950 -15.295 1.00 95.44 93 LYS A O 1
ATOM 703 N N . ALA A 1 94 ? 6.368 -11.134 -16.479 1.00 95.25 94 ALA A N 1
ATOM 704 C CA . ALA A 1 94 ? 6.401 -12.598 -16.444 1.00 95.25 94 ALA A CA 1
ATOM 705 C C . ALA A 1 94 ? 6.503 -13.158 -15.014 1.00 95.25 94 ALA A C 1
ATOM 707 O O . ALA A 1 94 ? 5.923 -14.198 -14.705 1.00 95.25 94 ALA A O 1
ATOM 708 N N . PHE A 1 95 ? 7.221 -12.468 -14.126 1.00 94.31 95 PHE A N 1
ATOM 709 C CA . PHE A 1 95 ? 7.291 -12.834 -12.713 1.00 94.31 95 PHE A CA 1
ATOM 710 C C . PHE A 1 95 ? 5.971 -12.603 -11.990 1.00 94.31 95 PHE A C 1
ATOM 712 O O . PHE A 1 95 ? 5.495 -13.522 -11.334 1.00 94.31 95 PHE A O 1
ATOM 719 N N . LEU A 1 96 ? 5.370 -11.420 -12.143 1.00 93.31 96 LEU A N 1
ATOM 720 C CA . LEU A 1 96 ? 4.081 -11.109 -11.524 1.00 93.31 96 LEU A CA 1
ATOM 721 C C . LEU A 1 96 ? 2.992 -12.076 -11.999 1.00 93.31 96 LEU A C 1
ATOM 723 O O . LEU A 1 96 ? 2.244 -12.592 -11.178 1.00 93.31 96 LEU A O 1
ATOM 727 N N . ALA A 1 97 ? 2.963 -12.405 -13.294 1.00 94.81 97 ALA A N 1
ATOM 728 C CA . ALA A 1 97 ? 2.014 -13.367 -13.853 1.00 94.81 97 ALA A CA 1
ATOM 729 C C . ALA A 1 97 ? 2.106 -14.751 -13.190 1.00 94.81 97 ALA A C 1
ATOM 731 O O . ALA A 1 97 ? 1.078 -15.371 -12.934 1.00 94.81 97 ALA A O 1
ATOM 732 N N . LYS A 1 98 ? 3.322 -15.225 -12.891 1.00 94.12 98 LYS A N 1
ATOM 733 C CA . LYS A 1 98 ? 3.530 -16.483 -12.159 1.00 94.12 98 LYS A CA 1
ATOM 734 C C . LYS A 1 98 ? 3.214 -16.343 -10.674 1.00 94.12 98 LYS A C 1
ATOM 736 O O . LYS A 1 98 ? 2.593 -17.236 -10.118 1.00 94.12 98 LYS A O 1
ATOM 741 N N . ALA A 1 99 ? 3.601 -15.230 -10.053 1.00 91.56 99 ALA A N 1
ATOM 742 C CA . ALA A 1 99 ? 3.338 -14.976 -8.640 1.00 91.56 99 ALA A CA 1
ATOM 743 C C . ALA A 1 99 ? 1.832 -14.977 -8.337 1.00 91.56 99 ALA A C 1
ATOM 745 O O . ALA A 1 99 ? 1.414 -15.598 -7.369 1.00 91.56 99 ALA A O 1
ATOM 746 N N . TYR A 1 100 ? 1.010 -14.390 -9.215 1.00 91.19 100 TYR A N 1
ATOM 747 C CA . TYR A 1 100 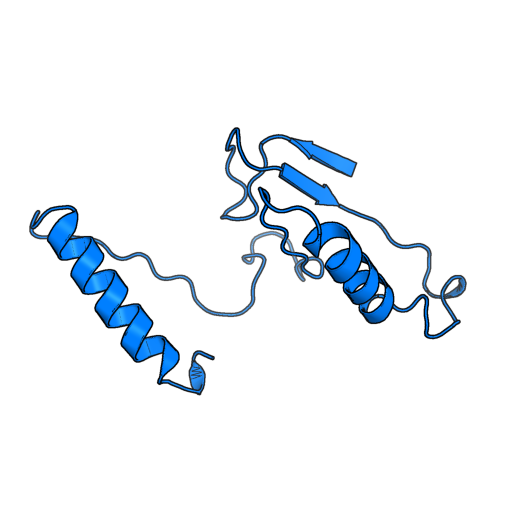? -0.452 -14.433 -9.097 1.00 91.19 100 TYR A CA 1
ATOM 748 C C . TYR A 1 100 ? -1.054 -15.845 -9.189 1.00 91.19 100 TYR A C 1
ATOM 750 O O . TYR A 1 100 ? -2.202 -16.039 -8.805 1.00 91.19 100 TYR A O 1
ATOM 758 N N . GLN A 1 101 ? -0.309 -16.827 -9.705 1.00 93.94 101 GLN A N 1
ATOM 759 C CA . GLN A 1 101 ? -0.733 -18.230 -9.790 1.00 93.94 101 GLN A CA 1
ATOM 760 C C . GLN A 1 101 ? -0.218 -19.074 -8.615 1.00 93.94 101 GLN A C 1
ATOM 762 O O . GLN A 1 101 ? -0.493 -20.270 -8.569 1.00 93.94 101 GLN A O 1
ATOM 767 N N . THR A 1 102 ? 0.554 -18.494 -7.692 1.00 91.38 102 THR A N 1
ATOM 768 C CA . THR A 1 102 ? 1.159 -19.190 -6.550 1.00 91.38 102 THR A CA 1
ATOM 769 C C . THR A 1 102 ? 0.394 -18.829 -5.272 1.00 91.38 102 THR A C 1
ATOM 771 O O . THR A 1 102 ? 0.550 -17.708 -4.787 1.00 91.38 102 THR A O 1
ATOM 774 N N . PRO A 1 103 ? -0.431 -19.736 -4.714 1.00 86.12 103 PRO A N 1
ATOM 775 C CA . PRO A 1 103 ? -1.293 -19.435 -3.567 1.00 86.12 103 PRO A CA 1
ATOM 776 C C . PRO A 1 103 ? -0.541 -18.972 -2.317 1.00 86.12 103 PRO A C 1
ATOM 778 O O . PRO A 1 103 ? -1.063 -18.181 -1.543 1.00 86.12 103 PRO A O 1
ATOM 781 N N . GLU A 1 104 ? 0.698 -19.424 -2.126 1.00 86.19 104 GLU A N 1
ATOM 782 C CA . GLU A 1 104 ? 1.553 -19.022 -1.006 1.00 86.19 104 GLU A CA 1
ATOM 783 C C . GLU A 1 104 ? 2.023 -17.556 -1.098 1.00 86.19 104 GLU A C 1
ATOM 785 O O . GLU A 1 104 ? 2.592 -17.034 -0.139 1.00 86.19 104 GLU A O 1
ATOM 790 N N . LEU A 1 105 ? 1.819 -16.903 -2.250 1.00 78.69 105 LEU A N 1
ATOM 791 C CA . LEU A 1 105 ? 2.150 -15.498 -2.511 1.00 78.69 105 LEU A CA 1
ATOM 792 C C . LEU A 1 105 ? 0.908 -14.593 -2.642 1.00 78.69 105 LEU A C 1
ATOM 794 O O . LEU A 1 105 ? 1.082 -13.401 -2.911 1.00 78.69 105 LEU A O 1
ATOM 798 N N . ALA A 1 106 ? -0.302 -15.151 -2.512 1.00 62.50 106 ALA A N 1
ATOM 799 C CA . ALA A 1 106 ? -1.578 -14.455 -2.696 1.00 62.50 106 ALA A CA 1
ATOM 800 C C . ALA A 1 106 ? -2.059 -13.726 -1.432 1.00 62.50 106 ALA A C 1
ATOM 802 O O . ALA A 1 106 ? -1.820 -14.232 -0.311 1.00 62.50 106 ALA A O 1
#

pLDDT: mean 83.15, std 11.89, range [50.19, 95.75]

Organism: NCBI:txid335286

Radius of gyration: 18.45 Å; chains: 1; bounding box: 44×35×48 Å

Foldseek 3Di:
DKAQQQALPVRGGDNQDIDDDDDQDDVVVQVPPCSDPVNVVVVVCVVCVVPDPDDDDDADAAPDPPDRSDPDDDDDDDDPPCPDDVVSVVVVVVVVVVLVVDPVND